Protein AF-A0A6A4PUS8-F1 (afdb_monomer_lite)

Secondary structure (DSSP, 8-state):
-PPP-HHHHHHHH--HHHHHHHHHHS-TTPPPPTT---HHHHHHHHHHHHHHHHHHHHHHHHHS---

Organism: Lupinus albus (NCBI:txid3870)

Sequence (67 aa):
MLPATSFEQMIVFVSMDKVTKVAMSMHSCKALRSDGNQPFFFKNYWQIVGKDIWKMVYDVFCYGSND

Structure (mmCIF, N/CA/C/O backbone):
data_AF-A0A6A4PUS8-F1
#
_entry.id   AF-A0A6A4PUS8-F1
#
loop_
_atom_site.group_PDB
_atom_site.id
_atom_site.type_symbol
_atom_site.label_atom_id
_atom_site.label_alt_id
_atom_site.label_comp_id
_atom_site.label_asym_id
_atom_site.label_entity_id
_atom_site.label_seq_id
_atom_site.pdbx_PDB_ins_code
_atom_site.Cartn_x
_atom_site.Cartn_y
_atom_site.Cartn_z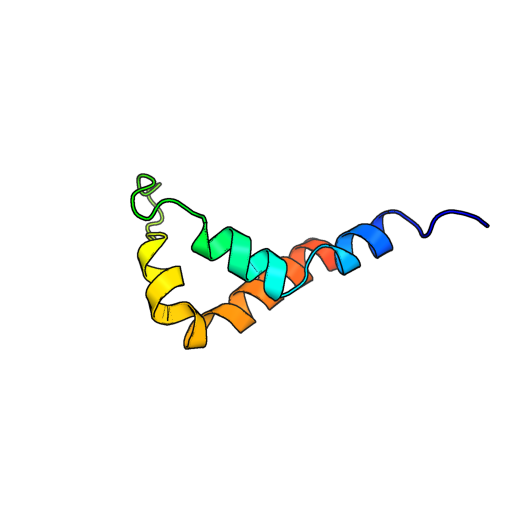
_atom_site.occupancy
_atom_site.B_iso_or_equiv
_atom_site.auth_seq_id
_atom_site.auth_comp_id
_atom_site.auth_asym_id
_atom_site.auth_atom_id
_atom_site.pdbx_PDB_model_num
ATOM 1 N N . MET A 1 1 ? 28.262 3.700 -18.725 1.00 48.78 1 MET A N 1
ATOM 2 C CA . MET A 1 1 ? 27.261 3.046 -17.857 1.00 48.78 1 MET A CA 1
ATOM 3 C C . MET A 1 1 ? 25.914 3.664 -18.204 1.00 48.78 1 MET A C 1
ATOM 5 O O . MET A 1 1 ? 25.662 4.791 -17.806 1.00 48.78 1 MET A O 1
ATOM 9 N N . LEU A 1 2 ? 25.146 3.030 -19.096 1.00 48.81 2 LEU A N 1
ATOM 10 C CA . LEU A 1 2 ? 23.836 3.542 -19.525 1.00 48.81 2 LEU A CA 1
ATOM 11 C C . LEU A 1 2 ? 22.849 3.422 -18.349 1.00 48.81 2 LEU A C 1
ATOM 13 O O . LEU A 1 2 ? 22.905 2.408 -17.648 1.00 48.81 2 LEU A O 1
ATOM 17 N N . PRO A 1 3 ? 21.990 4.425 -18.088 1.00 57.28 3 PRO A N 1
ATOM 18 C CA . PRO A 1 3 ? 20.994 4.320 -17.031 1.00 57.28 3 PRO A CA 1
ATOM 19 C C . PRO A 1 3 ? 20.040 3.176 -17.377 1.00 57.28 3 PRO A C 1
ATOM 21 O O . PRO A 1 3 ? 19.575 3.078 -18.513 1.00 57.28 3 PRO A O 1
ATOM 24 N N . ALA A 1 4 ? 19.788 2.298 -16.405 1.00 55.28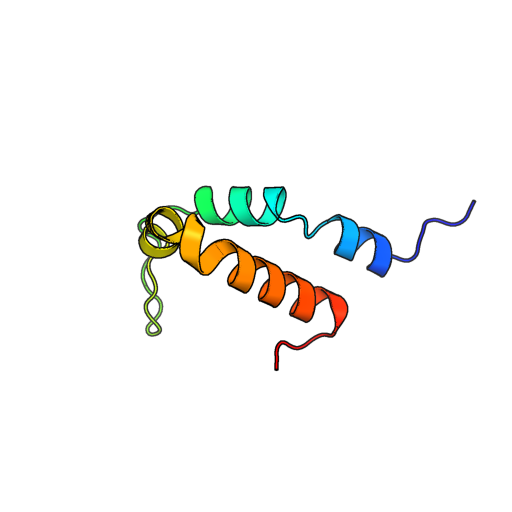 4 ALA A N 1
ATOM 25 C CA . ALA A 1 4 ? 18.783 1.253 -16.521 1.00 55.28 4 ALA A CA 1
ATOM 26 C C . ALA A 1 4 ? 17.481 1.866 -17.062 1.00 55.28 4 ALA A C 1
ATOM 28 O O . ALA A 1 4 ? 17.028 2.905 -16.578 1.00 55.28 4 ALA A O 1
ATOM 29 N N . THR A 1 5 ? 16.941 1.254 -18.113 1.00 58.03 5 THR A N 1
ATOM 30 C CA . THR A 1 5 ? 15.727 1.663 -18.827 1.00 58.03 5 THR A CA 1
ATOM 31 C C . THR A 1 5 ? 14.614 2.051 -17.848 1.00 58.03 5 THR A C 1
ATOM 33 O O . THR A 1 5 ? 14.379 1.323 -16.889 1.00 58.03 5 THR A O 1
ATOM 36 N N . SER A 1 6 ? 13.919 3.177 -18.072 1.00 60.69 6 SER A N 1
ATOM 37 C CA . SER A 1 6 ? 12.927 3.779 -17.150 1.00 60.69 6 SER A CA 1
ATOM 38 C C . SER A 1 6 ? 11.912 2.808 -16.529 1.00 60.69 6 SER A C 1
ATOM 40 O O . SER A 1 6 ? 11.442 3.056 -15.423 1.00 60.69 6 SER A O 1
ATOM 42 N N . PHE A 1 7 ? 11.603 1.700 -17.204 1.00 58.50 7 PHE A N 1
ATOM 43 C CA . PHE A 1 7 ? 10.756 0.621 -16.691 1.00 58.50 7 PHE A CA 1
ATOM 44 C C . PHE A 1 7 ? 11.321 -0.045 -15.425 1.00 58.50 7 PHE A C 1
ATOM 46 O O . PHE A 1 7 ? 10.614 -0.186 -14.432 1.00 58.50 7 PHE A O 1
ATOM 53 N N . GLU A 1 8 ? 12.615 -0.363 -15.415 1.00 57.81 8 GLU A N 1
ATOM 54 C CA . GLU A 1 8 ? 13.304 -0.968 -14.266 1.00 57.81 8 GLU A CA 1
ATOM 55 C C . GLU A 1 8 ? 13.307 -0.015 -13.062 1.00 57.81 8 GLU A C 1
ATOM 57 O O . GLU A 1 8 ? 13.077 -0.423 -11.925 1.00 57.81 8 GLU A O 1
ATOM 62 N N . GLN A 1 9 ? 13.471 1.292 -13.305 1.00 59.00 9 GLN A N 1
ATOM 63 C CA . GLN A 1 9 ? 13.367 2.299 -12.244 1.00 59.00 9 GLN A CA 1
ATOM 64 C C . GLN A 1 9 ? 11.951 2.399 -11.669 1.00 59.00 9 GLN A C 1
ATOM 66 O O . GLN A 1 9 ? 11.796 2.648 -10.473 1.00 59.00 9 GLN A O 1
ATOM 71 N N . MET A 1 10 ? 10.926 2.206 -12.502 1.00 57.34 10 MET A N 1
ATOM 72 C CA . MET A 1 10 ? 9.525 2.306 -12.103 1.00 57.34 10 MET A CA 1
ATOM 73 C C . MET A 1 10 ? 9.090 1.109 -11.247 1.00 57.34 10 MET A C 1
ATOM 75 O O . MET A 1 10 ? 8.443 1.304 -10.221 1.00 57.34 10 MET A O 1
ATOM 79 N N . ILE A 1 11 ? 9.523 -0.107 -11.593 1.00 58.72 11 ILE A N 1
ATOM 80 C CA . ILE A 1 11 ? 9.245 -1.328 -10.814 1.00 58.72 11 ILE A CA 1
ATOM 81 C C . ILE A 1 11 ? 9.953 -1.280 -9.453 1.00 58.72 11 ILE A C 1
ATOM 83 O O . ILE A 1 11 ? 9.329 -1.533 -8.421 1.00 58.72 11 ILE A O 1
ATOM 87 N N . VAL A 1 12 ? 11.218 -0.837 -9.419 1.00 59.72 12 VAL A N 1
ATOM 88 C CA . VAL A 1 12 ? 11.957 -0.557 -8.168 1.00 59.72 12 VAL A CA 1
ATOM 89 C C . VAL A 1 12 ? 11.253 0.522 -7.324 1.00 59.72 12 VAL A C 1
ATOM 91 O O . VAL A 1 12 ? 11.421 0.588 -6.101 1.00 59.72 12 VAL A O 1
ATOM 94 N N . PHE A 1 13 ? 10.420 1.362 -7.944 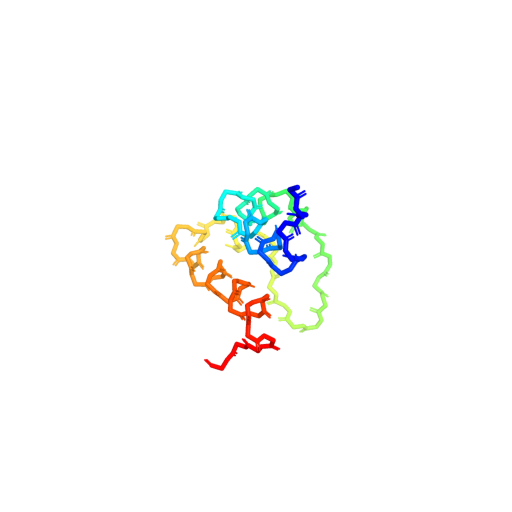1.00 64.44 13 PHE A N 1
ATOM 95 C CA . PHE A 1 13 ? 9.644 2.379 -7.247 1.00 64.44 13 PHE A CA 1
ATOM 96 C C . PHE A 1 13 ? 8.363 1.846 -6.586 1.00 64.44 13 PHE A C 1
ATOM 98 O O . PHE A 1 13 ? 7.939 2.433 -5.590 1.00 64.44 13 PHE A O 1
ATOM 105 N N . VAL A 1 14 ? 7.767 0.746 -7.060 1.00 80.25 14 VAL A N 1
ATOM 106 C CA . VAL A 1 14 ? 6.510 0.184 -6.516 1.00 80.25 14 VAL A CA 1
ATOM 107 C C . VAL A 1 14 ? 6.806 -0.874 -5.444 1.00 80.25 14 VAL A C 1
ATOM 109 O O . VAL A 1 14 ? 6.476 -2.054 -5.559 1.00 80.25 14 VAL A O 1
ATOM 112 N N . SER A 1 15 ? 7.451 -0.451 -4.355 1.00 87.50 15 SER A N 1
ATOM 113 C CA . SER A 1 15 ? 7.668 -1.317 -3.190 1.00 87.50 15 SER A CA 1
ATOM 114 C C . SER A 1 15 ? 6.432 -1.375 -2.286 1.00 87.50 15 SER A C 1
ATOM 116 O O . SER A 1 15 ? 5.683 -0.401 -2.169 1.00 87.50 15 SER A O 1
ATOM 118 N N . MET A 1 16 ? 6.252 -2.498 -1.584 1.00 87.94 16 MET A N 1
ATOM 119 C CA . MET A 1 16 ? 5.183 -2.669 -0.589 1.00 87.94 16 MET A CA 1
ATOM 120 C C . MET A 1 16 ? 5.206 -1.560 0.474 1.00 87.94 16 MET A C 1
ATOM 122 O O . MET A 1 16 ? 4.157 -1.044 0.852 1.00 87.94 16 MET A O 1
ATOM 126 N N . ASP A 1 17 ? 6.398 -1.148 0.915 1.00 88.94 17 ASP A N 1
ATOM 127 C CA . ASP A 1 17 ? 6.582 -0.048 1.868 1.00 88.94 17 ASP A CA 1
ATOM 128 C C . ASP A 1 17 ? 6.035 1.281 1.325 1.00 88.94 17 ASP A C 1
ATOM 130 O O . ASP A 1 17 ? 5.228 1.940 1.983 1.00 88.94 17 ASP A O 1
ATOM 134 N N . LYS A 1 18 ? 6.386 1.644 0.085 1.00 85.81 18 LYS A N 1
ATOM 135 C CA . LYS A 1 18 ? 5.901 2.880 -0.542 1.00 85.81 18 LYS A CA 1
ATOM 136 C C . LYS A 1 18 ? 4.395 2.857 -0.753 1.00 85.81 18 LYS A C 1
ATOM 138 O O . LYS A 1 18 ? 3.730 3.842 -0.435 1.00 85.81 18 LYS A O 1
ATOM 143 N N . VAL A 1 19 ? 3.855 1.745 -1.251 1.00 86.62 19 VAL A N 1
ATOM 144 C CA . VAL A 1 19 ? 2.408 1.592 -1.460 1.00 86.62 19 VAL A CA 1
ATOM 145 C C . VAL A 1 19 ? 1.664 1.678 -0.125 1.00 86.62 19 VAL A C 1
ATOM 147 O O . VAL A 1 19 ? 0.692 2.425 -0.020 1.00 86.62 19 VAL A O 1
ATOM 150 N N . THR A 1 20 ? 2.175 1.024 0.922 1.00 88.81 20 THR A N 1
ATOM 151 C CA . THR A 1 20 ? 1.627 1.116 2.286 1.00 88.81 20 THR A CA 1
ATOM 152 C C . THR A 1 20 ? 1.671 2.552 2.801 1.00 88.81 20 THR A C 1
ATOM 154 O O . THR A 1 20 ? 0.663 3.075 3.272 1.00 88.81 20 THR A O 1
ATOM 157 N N . LYS A 1 21 ? 2.815 3.234 2.676 1.00 88.81 21 LYS A N 1
ATOM 158 C CA . LYS A 1 21 ? 2.985 4.620 3.126 1.00 88.81 21 LYS A CA 1
ATOM 159 C C . LYS A 1 21 ? 2.007 5.563 2.431 1.00 88.81 21 LYS A C 1
ATOM 161 O O . LYS A 1 21 ? 1.392 6.396 3.095 1.00 88.81 21 LYS A O 1
ATOM 166 N N . VAL A 1 22 ? 1.820 5.409 1.120 1.00 86.25 22 VAL A N 1
ATOM 167 C CA . VAL A 1 22 ? 0.847 6.194 0.351 1.00 86.25 22 VAL A CA 1
ATOM 168 C C . VAL A 1 22 ? -0.574 5.893 0.822 1.00 86.25 22 VAL A C 1
ATOM 170 O O . VAL A 1 22 ? -1.277 6.832 1.195 1.00 86.25 22 VAL A O 1
ATOM 173 N N . ALA A 1 23 ? -0.971 4.620 0.897 1.00 83.38 23 ALA A N 1
ATOM 174 C CA . ALA A 1 23 ? -2.305 4.211 1.345 1.00 83.38 23 ALA A CA 1
ATOM 175 C C . ALA A 1 23 ? -2.642 4.746 2.752 1.00 83.38 23 ALA A C 1
ATOM 177 O O . ALA A 1 23 ? -3.727 5.281 2.981 1.00 83.38 23 ALA A O 1
ATOM 178 N N . MET A 1 24 ? -1.680 4.694 3.677 1.00 84.00 24 MET A N 1
ATOM 179 C CA . MET A 1 24 ? -1.839 5.182 5.052 1.00 84.00 24 MET A CA 1
ATOM 180 C C . MET A 1 24 ? -1.838 6.713 5.152 1.00 84.00 24 MET A C 1
ATOM 182 O O . MET A 1 24 ? -2.504 7.275 6.026 1.00 84.00 24 MET A O 1
ATOM 186 N N . SER A 1 25 ? -1.140 7.399 4.240 1.00 83.62 25 SER A N 1
ATOM 187 C CA . SER A 1 25 ? -1.097 8.867 4.182 1.00 83.62 25 SER A CA 1
ATOM 188 C C . SER A 1 25 ? -2.379 9.504 3.637 1.00 83.62 25 SER A C 1
ATOM 190 O O . SER A 1 25 ? -2.601 10.699 3.837 1.00 83.62 25 SER A O 1
ATOM 192 N N . MET A 1 26 ? -3.252 8.736 2.971 1.00 76.75 26 MET A N 1
ATOM 193 C CA . MET A 1 26 ? -4.508 9.266 2.441 1.00 76.75 26 MET A CA 1
ATOM 194 C C . MET A 1 26 ? -5.401 9.765 3.584 1.00 76.75 26 MET A C 1
ATOM 196 O O . MET A 1 26 ? -5.640 9.059 4.571 1.00 76.75 26 MET A O 1
ATOM 200 N N . HIS A 1 27 ? -5.925 10.989 3.460 1.00 68.38 27 HIS A N 1
ATOM 201 C CA . HIS A 1 27 ? -6.905 11.506 4.413 1.00 68.38 27 HIS A CA 1
ATOM 202 C C . HIS A 1 27 ? -8.126 10.586 4.457 1.00 68.38 27 HIS A C 1
ATOM 204 O O . HIS A 1 27 ? -8.724 10.287 3.424 1.00 68.38 27 HIS A O 1
ATOM 210 N N . SER A 1 28 ? -8.503 10.167 5.667 1.00 61.94 28 SER A N 1
ATOM 211 C CA . SER A 1 28 ? -9.577 9.195 5.903 1.00 61.94 28 SER A CA 1
ATOM 212 C C . SER A 1 28 ? -10.937 9.646 5.350 1.00 61.94 28 SER A C 1
ATOM 214 O O . SER A 1 28 ? -11.779 8.805 5.060 1.00 61.94 28 SER A O 1
ATOM 216 N N . CYS A 1 29 ? -11.116 10.957 5.154 1.00 54.38 29 CYS A N 1
ATOM 217 C CA . CYS A 1 29 ? -12.359 11.598 4.728 1.00 54.38 29 CYS A CA 1
ATOM 218 C C . CYS A 1 29 ? -12.244 12.276 3.350 1.00 54.38 29 CYS A C 1
ATOM 220 O O . CYS A 1 29 ? -12.805 13.350 3.143 1.00 54.38 29 CYS A O 1
ATOM 222 N N . LYS A 1 30 ? -11.505 11.696 2.392 1.00 55.97 30 LYS A N 1
ATOM 223 C CA . LYS A 1 30 ? -11.690 12.094 0.986 1.00 55.97 30 LYS A CA 1
ATOM 224 C C . LYS A 1 30 ? -13.089 11.649 0.550 1.00 55.97 30 LYS A C 1
ATOM 226 O O . LYS A 1 30 ? -13.422 10.475 0.694 1.00 55.97 30 LYS A O 1
ATOM 231 N N . ALA A 1 31 ? -13.900 12.597 0.077 1.00 52.94 31 ALA A N 1
ATOM 232 C CA . ALA A 1 31 ? -15.272 12.361 -0.366 1.00 52.94 31 ALA A CA 1
ATOM 233 C C . ALA A 1 31 ? -15.337 11.155 -1.317 1.00 52.94 31 ALA A C 1
ATOM 235 O O . ALA A 1 31 ? -14.570 11.091 -2.282 1.00 52.94 31 ALA A O 1
ATOM 236 N N . LEU A 1 32 ? -16.231 10.204 -1.020 1.00 52.47 32 LEU A N 1
ATOM 237 C CA . LEU A 1 32 ? 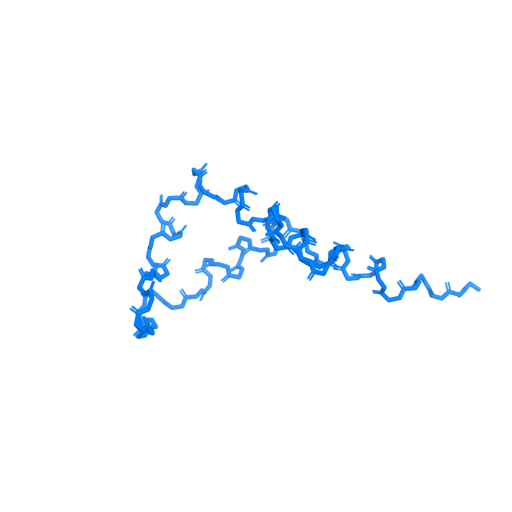-16.537 9.079 -1.899 1.00 52.47 32 LEU A CA 1
ATOM 238 C C . LEU A 1 32 ? -16.892 9.644 -3.281 1.00 52.47 32 LEU A C 1
ATOM 240 O O . LEU A 1 32 ? -17.903 10.330 -3.425 1.00 52.47 32 LEU A O 1
ATOM 244 N N . ARG A 1 33 ? -16.111 9.322 -4.316 1.00 56.19 33 ARG A N 1
ATOM 245 C CA . ARG A 1 33 ? -16.738 9.175 -5.636 1.00 56.19 33 ARG A CA 1
ATOM 246 C C . ARG A 1 33 ? -17.742 8.025 -5.529 1.00 56.19 33 ARG A C 1
ATOM 248 O O . ARG A 1 33 ? -17.593 7.177 -4.651 1.00 56.19 33 ARG A O 1
ATOM 255 N N . SER A 1 34 ? -18.756 8.030 -6.387 1.00 59.50 34 SER A N 1
ATOM 256 C CA . SER A 1 34 ? -19.924 7.132 -6.371 1.00 59.50 34 SER A CA 1
ATOM 257 C C . SER A 1 34 ? -19.625 5.634 -6.144 1.00 59.50 34 SER A C 1
ATOM 259 O O . SER A 1 34 ? -20.528 4.903 -5.756 1.00 59.50 34 SER A O 1
ATOM 261 N N . ASP A 1 35 ? -18.377 5.195 -6.332 1.00 60.84 35 ASP A N 1
ATOM 262 C CA . ASP A 1 35 ? -17.899 3.807 -6.241 1.00 60.84 35 ASP A CA 1
ATOM 263 C C . ASP A 1 35 ? -17.356 3.392 -4.853 1.00 60.84 35 ASP A C 1
ATOM 265 O O . ASP A 1 35 ? -16.881 2.277 -4.670 1.00 60.84 35 ASP A O 1
ATOM 269 N N . GLY A 1 36 ? -17.400 4.291 -3.866 1.00 61.94 36 GLY A N 1
ATOM 270 C CA . GLY A 1 36 ? -17.450 3.973 -2.435 1.00 61.94 36 GLY A CA 1
ATOM 271 C C . GLY A 1 36 ? -16.487 2.937 -1.846 1.00 61.94 36 GLY A C 1
ATOM 272 O O . GLY A 1 36 ? -16.924 1.880 -1.416 1.00 61.94 36 GLY A O 1
ATOM 273 N N . ASN A 1 37 ? -15.224 3.318 -1.633 1.00 58.81 37 ASN A N 1
ATOM 274 C CA . ASN A 1 37 ? -14.388 2.745 -0.571 1.00 58.81 37 ASN A CA 1
ATOM 275 C C . ASN A 1 37 ? -13.643 3.868 0.156 1.00 58.81 37 ASN A C 1
ATOM 277 O O . ASN A 1 37 ? -12.821 4.574 -0.432 1.00 58.81 37 ASN A O 1
ATOM 281 N N . GLN A 1 38 ? -13.949 4.070 1.442 1.00 64.88 38 GLN A N 1
ATOM 282 C CA . GLN A 1 38 ? -13.264 5.088 2.237 1.00 64.88 38 GLN A CA 1
ATOM 283 C C . GLN A 1 38 ? -11.814 4.671 2.499 1.00 64.88 38 GLN A C 1
ATOM 285 O O . GLN A 1 38 ? -11.570 3.511 2.834 1.00 64.88 38 GLN A O 1
ATOM 290 N N . PRO A 1 39 ? -10.856 5.613 2.492 1.00 68.62 39 PRO A N 1
ATOM 291 C CA . PRO A 1 39 ? -9.482 5.333 2.903 1.00 68.62 39 PRO A CA 1
ATOM 292 C C . PRO A 1 39 ? -9.363 4.740 4.320 1.00 68.62 39 PRO A C 1
ATOM 294 O O . PRO A 1 39 ? -8.373 4.088 4.632 1.00 68.62 39 PRO A O 1
ATOM 297 N N . PHE A 1 40 ? -10.386 4.908 5.170 1.00 68.62 40 PHE A N 1
ATOM 298 C CA . PHE A 1 40 ? -10.532 4.209 6.453 1.00 68.62 40 PHE A CA 1
ATOM 299 C C . PHE A 1 40 ? -10.495 2.675 6.327 1.00 68.62 40 PHE A C 1
ATOM 301 O O . PHE A 1 40 ? -9.853 2.014 7.141 1.00 68.62 40 PHE A O 1
ATOM 308 N N . PHE A 1 41 ? -11.125 2.107 5.295 1.00 73.75 41 PHE A N 1
ATOM 309 C CA . PHE A 1 41 ? -11.149 0.662 5.066 1.00 73.75 41 PHE A CA 1
ATOM 310 C C . PHE A 1 41 ? -9.732 0.113 4.869 1.00 73.75 41 PHE A C 1
ATOM 312 O O . PHE A 1 41 ? -9.324 -0.830 5.545 1.00 73.75 41 PHE A O 1
ATOM 319 N N . PHE A 1 42 ? -8.941 0.769 4.017 1.00 75.25 42 PHE A N 1
ATOM 320 C CA . PHE A 1 42 ? -7.561 0.359 3.770 1.00 75.25 42 PHE A CA 1
ATOM 321 C C . PHE A 1 42 ? -6.690 0.475 5.016 1.00 75.25 42 PHE A C 1
ATOM 323 O O . PHE A 1 42 ? -5.817 -0.359 5.196 1.00 75.25 42 PHE A O 1
ATOM 330 N N . LYS A 1 43 ? -6.944 1.441 5.907 1.00 80.69 43 LYS A N 1
ATOM 331 C CA . LYS A 1 43 ? -6.187 1.577 7.162 1.00 80.69 43 LYS A CA 1
ATOM 332 C C . LYS A 1 43 ? -6.456 0.435 8.142 1.00 80.69 43 LYS A C 1
ATOM 334 O O . LYS A 1 43 ? -5.513 -0.075 8.739 1.00 80.69 43 LYS A O 1
ATOM 339 N N . ASN A 1 44 ? -7.710 0.008 8.283 1.00 84.62 44 ASN A N 1
ATOM 340 C CA . ASN A 1 44 ? -8.075 -1.027 9.259 1.00 84.62 44 ASN A CA 1
ATOM 341 C C . ASN A 1 44 ? -7.816 -2.447 8.760 1.00 84.62 44 ASN A C 1
ATOM 343 O O . ASN A 1 44 ? -7.468 -3.322 9.546 1.00 84.62 44 ASN A O 1
ATOM 347 N N . TYR A 1 45 ? -7.982 -2.676 7.457 1.00 87.62 45 TYR A N 1
ATOM 348 C CA . TYR A 1 45 ? -7.903 -4.010 6.866 1.00 87.62 45 TYR A CA 1
ATOM 349 C C . TYR A 1 45 ? -6.627 -4.225 6.046 1.00 87.62 45 TYR A C 1
ATOM 351 O O . TYR A 1 45 ? -6.521 -5.238 5.363 1.00 87.62 45 TYR A O 1
ATOM 359 N N . TRP A 1 46 ? -5.630 -3.330 6.124 1.00 87.69 46 TRP A N 1
ATOM 360 C CA . TRP A 1 46 ? -4.378 -3.450 5.356 1.00 87.69 46 TRP A CA 1
ATOM 361 C C . TRP A 1 46 ? -3.675 -4.795 5.536 1.00 87.69 46 TRP A C 1
ATOM 363 O O . TRP A 1 46 ? -3.125 -5.334 4.585 1.00 87.69 46 TRP A O 1
ATOM 373 N N . GLN A 1 47 ? -3.725 -5.365 6.743 1.00 89.19 47 GLN A N 1
ATOM 374 C CA . GLN A 1 47 ? -3.140 -6.680 7.028 1.00 89.19 47 GLN A CA 1
ATOM 375 C C . GLN A 1 47 ? -3.791 -7.809 6.214 1.00 89.19 47 GLN A C 1
ATOM 377 O O . GLN A 1 47 ? -3.165 -8.835 5.980 1.00 89.19 47 GLN A O 1
ATOM 382 N N . ILE A 1 48 ? -5.037 -7.611 5.782 1.00 90.62 48 ILE A N 1
ATOM 383 C CA . ILE A 1 48 ? -5.818 -8.574 5.005 1.00 90.62 48 ILE A CA 1
ATOM 384 C C . ILE A 1 48 ? -5.718 -8.252 3.509 1.00 90.62 48 ILE A C 1
ATOM 386 O O . ILE A 1 48 ? -5.426 -9.144 2.726 1.00 90.62 48 ILE A O 1
ATOM 390 N N . VAL A 1 49 ? -5.909 -6.987 3.108 1.00 87.81 49 VAL A N 1
ATOM 391 C CA . VAL A 1 49 ? -6.029 -6.598 1.684 1.00 87.81 49 VAL A CA 1
ATOM 392 C C . VAL A 1 49 ? -4.760 -5.994 1.075 1.00 87.81 49 VAL A C 1
ATOM 394 O O . VAL A 1 49 ? -4.667 -5.822 -0.138 1.00 87.81 49 VAL A O 1
ATOM 397 N N . GLY A 1 50 ? -3.773 -5.624 1.892 1.00 89.94 50 GLY A N 1
ATOM 398 C CA . GLY A 1 50 ? -2.636 -4.808 1.454 1.00 89.94 50 GLY A CA 1
ATOM 399 C C . GLY A 1 50 ? -1.736 -5.510 0.444 1.00 89.94 50 GLY A C 1
ATOM 400 O O . GLY A 1 50 ? -1.223 -4.869 -0.472 1.00 89.94 50 GLY A O 1
ATOM 401 N N . LYS A 1 51 ? -1.577 -6.832 0.575 1.00 91.88 51 LYS A N 1
ATOM 402 C CA . LYS A 1 51 ? -0.798 -7.636 -0.372 1.00 91.88 51 LYS A CA 1
ATOM 403 C C . LYS A 1 51 ? -1.455 -7.668 -1.752 1.00 91.88 51 LYS A C 1
ATOM 405 O O . LYS A 1 51 ? -0.758 -7.489 -2.747 1.00 91.88 51 LYS A O 1
ATOM 410 N N . ASP A 1 52 ? -2.771 -7.846 -1.800 1.00 90.19 52 ASP A N 1
ATOM 411 C CA . ASP A 1 52 ? -3.527 -7.907 -3.054 1.00 90.19 52 ASP A CA 1
ATOM 412 C C . ASP A 1 52 ? -3.554 -6.542 -3.744 1.00 90.19 52 ASP A C 1
ATOM 414 O O . ASP A 1 52 ? -3.345 -6.446 -4.950 1.00 90.19 52 ASP A O 1
ATOM 418 N N . ILE A 1 53 ? -3.699 -5.462 -2.967 1.00 88.12 53 ILE A N 1
ATOM 419 C CA . ILE A 1 53 ? -3.618 -4.094 -3.493 1.00 88.12 53 ILE A CA 1
ATOM 420 C C . ILE A 1 53 ? -2.223 -3.792 -4.038 1.00 88.12 53 ILE A C 1
ATOM 422 O O . ILE A 1 53 ? -2.108 -3.248 -5.134 1.00 88.12 53 ILE A O 1
ATOM 426 N N . TRP A 1 54 ? -1.157 -4.139 -3.309 1.00 90.44 54 TRP A N 1
ATOM 427 C CA . TRP A 1 54 ? 0.204 -3.960 -3.817 1.00 90.44 54 TRP A CA 1
ATOM 428 C C . TRP A 1 54 ? 0.434 -4.761 -5.095 1.00 90.44 54 TRP A C 1
ATOM 430 O O . TRP A 1 54 ? 0.987 -4.210 -6.041 1.00 90.44 54 TRP A O 1
ATOM 440 N N . LYS A 1 55 ? -0.028 -6.015 -5.144 1.00 89.38 55 LYS A N 1
ATOM 441 C CA . LYS A 1 55 ? 0.087 -6.865 -6.329 1.00 89.38 55 LYS A CA 1
ATOM 442 C C . LYS A 1 55 ? -0.647 -6.261 -7.525 1.00 89.38 55 LYS A C 1
ATOM 444 O O . LYS A 1 55 ? -0.047 -6.151 -8.580 1.00 89.38 55 LYS A O 1
ATOM 449 N N . MET A 1 56 ? -1.873 -5.776 -7.343 1.00 88.38 56 MET A N 1
ATOM 450 C CA . MET A 1 56 ? -2.614 -5.080 -8.399 1.00 88.38 56 MET A CA 1
ATOM 451 C C . MET A 1 56 ? -1.860 -3.846 -8.908 1.00 88.38 56 MET A C 1
ATOM 453 O O . MET A 1 56 ? -1.735 -3.648 -10.112 1.00 88.38 56 MET A O 1
ATOM 457 N N . VAL A 1 57 ? -1.338 -3.005 -8.008 1.00 86.06 57 VAL A N 1
ATOM 458 C CA . VAL A 1 57 ? -0.558 -1.825 -8.415 1.00 86.06 57 VAL A CA 1
ATOM 459 C C . VAL A 1 57 ? 0.715 -2.260 -9.142 1.00 86.06 57 VAL A C 1
ATOM 461 O O . VAL A 1 57 ? 1.056 -1.692 -10.171 1.00 86.06 57 VAL A O 1
ATOM 464 N N . TYR A 1 58 ? 1.405 -3.279 -8.642 1.00 86.81 58 TYR A N 1
ATOM 465 C CA . TYR A 1 58 ? 2.588 -3.831 -9.287 1.00 86.81 58 TYR A CA 1
ATOM 466 C C . TYR A 1 58 ? 2.272 -4.355 -10.693 1.00 86.81 58 TYR A C 1
ATOM 468 O O . TYR A 1 58 ? 2.964 -3.991 -11.643 1.00 86.81 58 TYR A O 1
ATOM 476 N N . ASP A 1 59 ? 1.204 -5.137 -10.837 1.00 86.00 59 ASP A N 1
ATOM 477 C CA . ASP A 1 59 ? 0.802 -5.770 -12.090 1.00 86.00 59 ASP A CA 1
ATOM 478 C C . ASP A 1 59 ? 0.389 -4.712 -13.131 1.00 86.00 59 ASP A C 1
ATOM 480 O O . ASP A 1 59 ? 0.878 -4.752 -14.258 1.00 86.00 59 ASP A O 1
ATOM 484 N N . VAL A 1 60 ? -0.358 -3.665 -12.747 1.00 85.94 60 VAL A N 1
ATOM 485 C CA . VAL A 1 60 ? -0.666 -2.532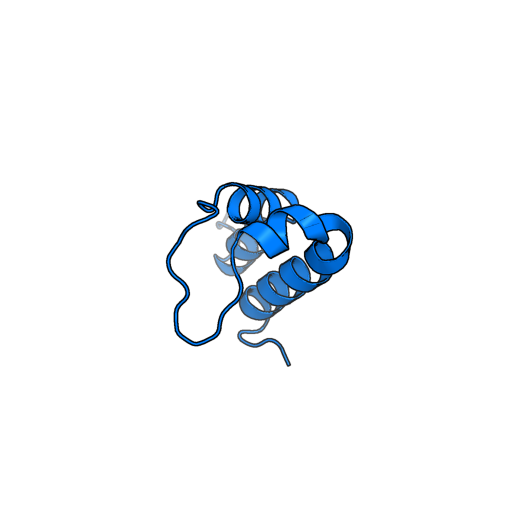 -13.648 1.00 85.94 60 VAL A CA 1
ATOM 486 C C . VAL A 1 60 ? 0.602 -1.823 -14.123 1.00 85.94 60 VAL A C 1
ATOM 488 O O . VAL A 1 60 ? 0.711 -1.461 -15.293 1.00 85.94 60 VAL A O 1
ATOM 491 N N . PHE A 1 61 ? 1.569 -1.606 -13.233 1.00 81.56 61 PHE A N 1
ATOM 492 C CA . PHE A 1 61 ? 2.811 -0.921 -13.592 1.00 81.56 61 PHE A CA 1
ATOM 493 C C . PHE A 1 61 ? 3.744 -1.792 -14.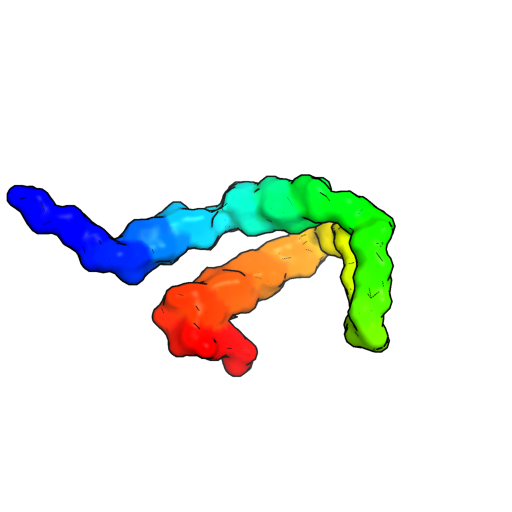449 1.00 81.56 61 PHE A C 1
ATOM 495 O O . PHE A 1 61 ? 4.473 -1.248 -15.278 1.00 81.56 61 PHE A O 1
ATOM 502 N N . CYS A 1 62 ? 3.725 -3.116 -14.270 1.00 80.38 62 CYS A N 1
ATOM 503 C CA . CYS A 1 62 ? 4.577 -4.047 -15.015 1.00 80.38 62 CYS A CA 1
ATOM 504 C C . CYS A 1 62 ? 3.969 -4.473 -16.356 1.00 80.38 62 CYS A C 1
ATOM 506 O O . CYS A 1 62 ? 4.692 -4.594 -17.343 1.00 80.38 62 CYS A O 1
ATOM 508 N N . TYR A 1 63 ? 2.658 -4.702 -16.390 1.00 80.44 63 TYR A N 1
ATOM 509 C CA . TYR A 1 63 ? 1.962 -5.343 -17.508 1.00 80.44 63 TYR A CA 1
ATOM 510 C C . TYR A 1 63 ? 0.933 -4.430 -18.186 1.00 80.44 63 TYR A C 1
ATOM 512 O O . TYR A 1 63 ? 0.460 -4.751 -19.272 1.00 80.44 63 TYR A O 1
ATOM 520 N N . GLY A 1 64 ? 0.606 -3.276 -17.594 1.00 76.12 64 GLY A N 1
ATOM 521 C CA . GLY A 1 64 ? -0.373 -2.329 -18.138 1.00 76.12 64 GLY A CA 1
ATOM 522 C C . GLY A 1 64 ? -1.836 -2.700 -17.869 1.00 76.12 64 GLY A C 1
ATOM 523 O O . GLY A 1 64 ? -2.726 -1.926 -18.219 1.00 76.12 64 GLY A O 1
ATOM 524 N N . SER A 1 65 ? -2.094 -3.843 -17.230 1.00 71.94 65 SER A N 1
ATOM 525 C CA . SER A 1 65 ? -3.420 -4.307 -16.815 1.00 71.94 65 SER A CA 1
ATOM 526 C C . SER A 1 65 ? -3.334 -5.121 -15.520 1.00 71.94 65 SER A C 1
ATOM 528 O O . SER A 1 65 ? -2.253 -5.499 -15.070 1.00 71.94 65 SER A O 1
ATOM 530 N N . ASN A 1 66 ? -4.487 -5.351 -14.899 1.00 64.12 66 ASN A N 1
ATOM 531 C CA . ASN A 1 66 ? -4.654 -6.262 -13.772 1.00 64.12 66 ASN A CA 1
ATOM 532 C C . ASN A 1 66 ? -5.897 -7.111 -14.068 1.00 64.12 66 ASN A C 1
ATOM 534 O O . ASN A 1 66 ? -7.001 -6.694 -13.716 1.00 64.12 66 ASN A O 1
ATOM 538 N N . ASP A 1 67 ? -5.698 -8.205 -14.811 1.00 59.50 67 ASP A N 1
ATOM 539 C CA . ASP A 1 67 ? -6.710 -9.232 -15.119 1.00 59.50 67 ASP A CA 1
ATOM 540 C C . ASP A 1 67 ? -6.799 -10.283 -14.001 1.00 59.50 67 ASP A C 1
ATOM 542 O O . ASP A 1 67 ? -5.731 -10.760 -13.545 1.00 59.50 67 ASP A O 1
#

Foldseek 3Di:
DDPDDVLVVVLVVLDLVNLLVVLVPDDQDDDDDPVDDGSVCCVVCCVPCSVVVSVQVSCCSNPVHDD

Radius of gyration: 14.31 Å; chains: 1; bounding box: 47×22×29 Å

pLDDT: mean 73.78, std 13.78, range [48.78, 91.88]